Protein AF-A0A7J4FI55-F1 (afdb_monomer)

Structure (mmCIF, N/CA/C/O backbone):
data_AF-A0A7J4FI55-F1
#
_entry.id   AF-A0A7J4FI55-F1
#
loop_
_atom_site.group_PDB
_atom_site.id
_atom_site.type_symbol
_atom_site.label_atom_id
_atom_site.label_alt_id
_atom_site.label_comp_id
_atom_site.label_asym_id
_atom_site.label_entity_id
_atom_site.label_seq_id
_atom_site.pdbx_PDB_ins_code
_atom_site.Cartn_x
_atom_site.Cartn_y
_atom_site.Cartn_z
_atom_site.occupancy
_atom_site.B_iso_or_equiv
_atom_site.auth_seq_id
_atom_site.auth_comp_id
_atom_site.auth_asym_id
_atom_site.auth_atom_id
_atom_site.pdbx_PDB_model_num
ATOM 1 N N . MET A 1 1 ? -11.879 9.820 8.203 1.00 78.50 1 MET A N 1
ATOM 2 C CA . MET A 1 1 ? -11.618 9.309 6.841 1.00 78.50 1 MET A CA 1
ATOM 3 C C . MET A 1 1 ? -10.409 10.033 6.282 1.00 78.50 1 MET A C 1
ATOM 5 O O . MET A 1 1 ? -10.436 11.257 6.223 1.00 78.50 1 MET A O 1
ATOM 9 N N . VAL A 1 2 ? -9.344 9.302 5.951 1.00 95.56 2 VAL A N 1
ATOM 10 C CA . VAL A 1 2 ? -8.096 9.878 5.426 1.00 95.56 2 VAL A CA 1
ATOM 11 C C . VAL A 1 2 ? -7.787 9.331 4.034 1.00 95.56 2 VAL A C 1
ATOM 13 O O . VAL A 1 2 ? -8.219 8.235 3.674 1.00 95.56 2 VAL A O 1
ATOM 16 N N . ASN A 1 3 ? -7.047 10.109 3.246 1.00 97.12 3 ASN A N 1
ATOM 17 C CA . ASN A 1 3 ? -6.539 9.693 1.942 1.00 97.12 3 ASN A CA 1
ATOM 18 C C . ASN A 1 3 ? -5.060 9.331 2.090 1.00 97.12 3 ASN A C 1
ATOM 20 O O . ASN A 1 3 ? -4.257 10.176 2.483 1.00 97.12 3 ASN A O 1
ATOM 24 N N . ILE A 1 4 ? -4.70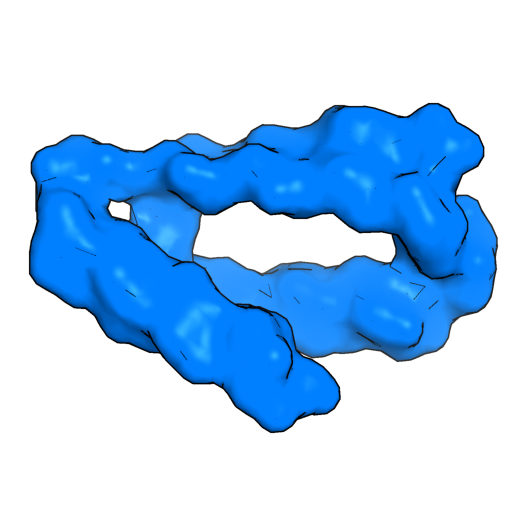2 8.092 1.766 1.00 97.25 4 ILE A N 1
ATOM 25 C CA . ILE A 1 4 ? -3.344 7.556 1.890 1.00 97.25 4 ILE A CA 1
ATOM 26 C C . ILE A 1 4 ? -2.841 7.229 0.486 1.00 97.25 4 ILE A C 1
ATOM 28 O O . ILE A 1 4 ? -3.496 6.496 -0.248 1.00 97.25 4 ILE A O 1
ATOM 32 N N . SER A 1 5 ? -1.688 7.771 0.093 1.00 97.69 5 SER A N 1
ATOM 33 C CA . SER A 1 5 ? -1.078 7.497 -1.217 1.00 97.69 5 SER A CA 1
ATOM 34 C C . SER A 1 5 ? 0.250 6.773 -1.048 1.00 97.69 5 SER A C 1
ATOM 36 O O . SER A 1 5 ? 1.111 7.233 -0.302 1.00 97.69 5 SER A O 1
ATOM 38 N N . ILE A 1 6 ? 0.421 5.657 -1.754 1.00 97.25 6 ILE A N 1
ATOM 39 C CA . ILE A 1 6 ? 1.652 4.861 -1.753 1.00 97.25 6 ILE A CA 1
ATOM 40 C C . ILE A 1 6 ? 2.324 5.038 -3.115 1.00 97.25 6 ILE A C 1
ATOM 42 O O . ILE A 1 6 ? 1.823 4.543 -4.125 1.00 97.25 6 ILE A O 1
ATOM 46 N N . ILE A 1 7 ? 3.451 5.751 -3.137 1.00 97.94 7 ILE A N 1
ATOM 47 C CA . ILE A 1 7 ? 4.280 5.956 -4.332 1.00 97.94 7 ILE A CA 1
ATOM 48 C C . ILE A 1 7 ? 5.368 4.880 -4.356 1.00 97.94 7 ILE A C 1
ATOM 50 O O . ILE A 1 7 ? 6.061 4.682 -3.360 1.00 97.94 7 ILE A O 1
ATOM 54 N N . GLY A 1 8 ? 5.511 4.176 -5.481 1.00 97.44 8 GLY A N 1
ATOM 55 C CA . GLY A 1 8 ? 6.355 2.978 -5.565 1.00 97.44 8 GLY A CA 1
ATOM 56 C C . GLY A 1 8 ? 5.652 1.720 -5.039 1.00 97.44 8 GLY A C 1
ATOM 57 O O . GLY A 1 8 ? 6.289 0.823 -4.479 1.00 97.44 8 GLY A O 1
ATOM 58 N N . ALA A 1 9 ? 4.325 1.659 -5.190 1.00 97.75 9 ALA A N 1
ATOM 59 C CA . ALA A 1 9 ? 3.478 0.579 -4.692 1.00 97.75 9 ALA A CA 1
ATOM 60 C C . ALA A 1 9 ? 3.738 -0.782 -5.359 1.00 97.75 9 ALA A C 1
ATOM 62 O O . ALA A 1 9 ? 3.245 -1.795 -4.884 1.00 97.75 9 ALA A O 1
ATOM 63 N N . GLY A 1 10 ? 4.529 -0.851 -6.429 1.00 97.00 10 GLY A N 1
ATOM 64 C CA . GLY A 1 10 ? 4.955 -2.104 -7.046 1.00 97.00 10 GLY A CA 1
ATOM 65 C C . GLY A 1 10 ? 5.928 -2.909 -6.177 1.00 97.00 10 GLY A C 1
ATOM 66 O O . GLY A 1 10 ? 6.300 -4.032 -6.538 1.00 97.00 10 GLY A O 1
ATOM 67 N N . SER A 1 11 ? 6.3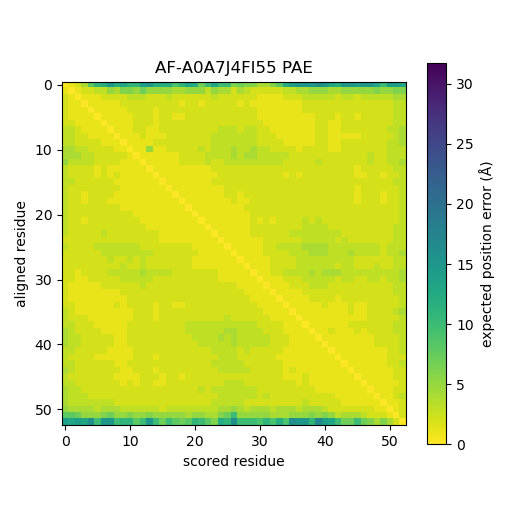95 -2.366 -5.047 1.00 96.88 11 SER A N 1
ATOM 68 C CA . SER A 1 11 ? 7.135 -3.111 -4.022 1.00 96.88 11 SER A CA 1
ATOM 69 C C . SER A 1 11 ? 6.197 -4.053 -3.255 1.00 96.88 11 SER A C 1
ATOM 71 O O . SER A 1 11 ? 5.814 -3.786 -2.120 1.00 96.88 11 SER A O 1
ATOM 73 N N . VAL A 1 12 ? 5.819 -5.173 -3.885 1.00 93.75 12 VAL A N 1
ATOM 74 C CA . VAL A 1 12 ? 4.763 -6.093 -3.413 1.00 93.75 12 VAL A CA 1
ATOM 75 C C . VAL A 1 12 ? 4.908 -6.462 -1.934 1.00 93.75 12 VAL A C 1
ATOM 77 O O . VAL A 1 12 ? 3.951 -6.350 -1.172 1.00 93.75 12 VAL A O 1
ATOM 80 N N . ALA A 1 13 ? 6.110 -6.860 -1.505 1.00 94.94 13 ALA A N 1
ATOM 81 C CA . ALA A 1 13 ? 6.354 -7.290 -0.129 1.00 94.94 13 ALA A CA 1
ATOM 82 C C . ALA A 1 13 ? 6.159 -6.162 0.897 1.00 94.94 13 ALA A C 1
ATOM 84 O O . ALA A 1 13 ? 5.678 -6.417 1.999 1.00 94.94 13 ALA A O 1
ATOM 85 N N . PHE A 1 14 ? 6.530 -4.928 0.548 1.00 96.81 14 PHE A N 1
ATOM 86 C CA . PHE A 1 14 ? 6.322 -3.762 1.402 1.00 96.81 14 PHE A CA 1
ATOM 87 C C . PHE A 1 14 ? 4.852 -3.336 1.386 1.00 96.81 14 PHE A C 1
ATOM 89 O O . PHE A 1 14 ? 4.224 -3.241 2.438 1.00 96.81 14 PHE A O 1
ATOM 96 N N . SER A 1 15 ? 4.288 -3.140 0.194 1.00 96.81 15 SER A N 1
ATOM 97 C CA . SER A 1 15 ? 2.939 -2.607 0.025 1.00 96.81 15 SER A CA 1
ATOM 98 C C . SER A 1 15 ? 1.877 -3.519 0.625 1.00 96.81 15 SER A C 1
ATOM 100 O O . SER A 1 15 ? 0.994 -3.019 1.308 1.00 96.81 15 SER A O 1
ATOM 102 N N . MET A 1 16 ? 1.984 -4.843 0.470 1.00 96.25 16 MET A N 1
ATOM 103 C CA . MET A 1 16 ? 1.016 -5.767 1.076 1.00 96.25 16 MET A CA 1
ATOM 104 C C . MET A 1 16 ? 1.076 -5.770 2.606 1.00 96.25 16 MET A C 1
ATOM 106 O O . MET A 1 16 ? 0.032 -5.823 3.251 1.00 96.25 16 MET A O 1
ATOM 110 N N . LYS A 1 17 ? 2.276 -5.677 3.200 1.00 96.56 17 LYS A N 1
ATOM 111 C CA . LYS A 1 17 ? 2.417 -5.555 4.661 1.00 96.56 17 LYS A CA 1
ATOM 112 C C . LYS A 1 17 ? 1.795 -4.255 5.158 1.00 96.56 17 LYS A C 1
ATOM 114 O O . LYS A 1 17 ? 0.996 -4.281 6.082 1.00 96.56 17 LYS A O 1
ATOM 119 N N . PHE A 1 18 ? 2.096 -3.149 4.482 1.00 96.44 18 PHE A N 1
ATOM 120 C CA . PHE A 1 18 ? 1.561 -1.844 4.847 1.00 96.44 18 PHE A CA 1
ATOM 121 C C . PHE A 1 18 ? 0.033 -1.792 4.716 1.00 96.44 18 PHE A C 1
ATOM 123 O O . PHE A 1 18 ? -0.644 -1.355 5.637 1.00 96.44 18 PHE A O 1
ATOM 130 N N . ILE A 1 19 ? -0.528 -2.302 3.615 1.00 95.69 19 ILE A N 1
ATOM 131 C CA . ILE A 1 19 ? -1.983 -2.379 3.418 1.00 95.69 19 ILE A CA 1
ATOM 132 C C . ILE A 1 19 ? -2.635 -3.238 4.510 1.00 95.69 19 ILE A C 1
ATOM 134 O O . ILE A 1 19 ? -3.641 -2.821 5.078 1.00 95.69 19 ILE A O 1
ATOM 138 N N . ARG A 1 20 ? -2.046 -4.390 4.863 1.00 95.75 20 ARG A N 1
ATOM 139 C CA . ARG A 1 20 ? -2.540 -5.230 5.965 1.00 95.75 20 ARG A CA 1
ATOM 140 C C . ARG A 1 20 ? -2.603 -4.451 7.279 1.00 95.75 20 ARG A C 1
ATOM 142 O O . ARG A 1 20 ? -3.620 -4.527 7.964 1.00 95.75 20 ARG A O 1
ATOM 149 N N . ASP A 1 21 ? -1.546 -3.715 7.614 1.00 96.69 21 ASP A N 1
ATOM 150 C CA . ASP A 1 21 ? -1.484 -2.929 8.850 1.00 96.69 21 ASP A CA 1
ATOM 151 C C . ASP A 1 21 ? -2.572 -1.837 8.871 1.00 96.69 21 ASP A C 1
ATOM 153 O O . ASP A 1 21 ? -3.219 -1.626 9.899 1.00 96.69 21 ASP A O 1
ATOM 157 N N . LEU A 1 22 ? -2.855 -1.205 7.723 1.00 95.62 22 LEU A N 1
ATOM 158 C CA . LEU A 1 22 ? -3.967 -0.255 7.584 1.00 95.62 22 LEU A CA 1
ATOM 159 C C . LEU A 1 22 ? -5.334 -0.922 7.812 1.00 95.62 22 LEU A C 1
ATOM 161 O O . LEU A 1 22 ? -6.175 -0.359 8.510 1.00 95.62 22 LEU A O 1
ATOM 165 N N . CYS A 1 23 ? -5.556 -2.119 7.262 1.00 94.00 23 CYS A N 1
ATOM 166 C CA . CYS A 1 23 ? -6.819 -2.851 7.402 1.00 94.00 23 CYS A CA 1
ATOM 167 C C . CYS A 1 23 ? -7.108 -3.281 8.849 1.00 94.00 23 CYS A C 1
ATOM 169 O O . CYS A 1 23 ? -8.267 -3.296 9.256 1.00 94.00 23 CYS A O 1
ATOM 171 N N . VAL A 1 24 ? -6.082 -3.607 9.641 1.00 96.31 24 VAL A N 1
ATOM 172 C CA . VAL A 1 24 ? -6.258 -4.013 11.052 1.00 96.31 24 VAL A CA 1
ATOM 173 C C . VAL A 1 24 ? -6.232 -2.840 12.040 1.00 96.31 24 VAL A C 1
ATOM 175 O O . VAL A 1 24 ? -6.400 -3.049 13.238 1.00 96.31 24 VAL A O 1
ATOM 178 N N . THR A 1 25 ? -6.043 -1.607 11.563 1.00 97.19 25 THR A N 1
ATOM 179 C CA . THR A 1 25 ? -6.043 -0.401 12.402 1.00 97.19 25 THR A CA 1
ATOM 180 C C . THR A 1 25 ? -7.418 0.268 12.362 1.00 97.19 25 THR A C 1
ATOM 182 O O . THR A 1 25 ? -7.729 0.998 11.422 1.00 97.19 25 THR A O 1
ATOM 185 N N . GLU A 1 26 ? -8.239 0.058 13.397 1.00 97.12 26 GLU A N 1
ATOM 186 C CA . GLU A 1 26 ? -9.647 0.506 13.444 1.00 97.12 26 GLU A CA 1
ATOM 187 C C . GLU A 1 26 ? -9.839 2.007 13.186 1.00 97.12 26 GLU A C 1
ATOM 189 O O . GLU A 1 26 ? -10.752 2.417 12.470 1.00 97.12 26 GLU A O 1
ATOM 194 N N . SER A 1 27 ? -8.941 2.848 13.705 1.00 97.25 27 SER A N 1
ATOM 195 C CA . SER A 1 27 ? -9.002 4.304 13.510 1.00 97.25 27 SER A CA 1
ATOM 196 C C . SER A 1 27 ? -8.806 4.746 12.052 1.00 97.25 27 SER A C 1
ATOM 198 O O . SER A 1 27 ? -9.106 5.893 11.712 1.00 97.25 27 SER A O 1
ATOM 200 N N . LEU A 1 28 ? -8.322 3.850 11.185 1.00 96.50 28 LEU A N 1
ATOM 201 C CA . LEU A 1 28 ? -8.082 4.085 9.761 1.00 96.50 28 LEU A CA 1
ATOM 202 C C . LEU A 1 28 ?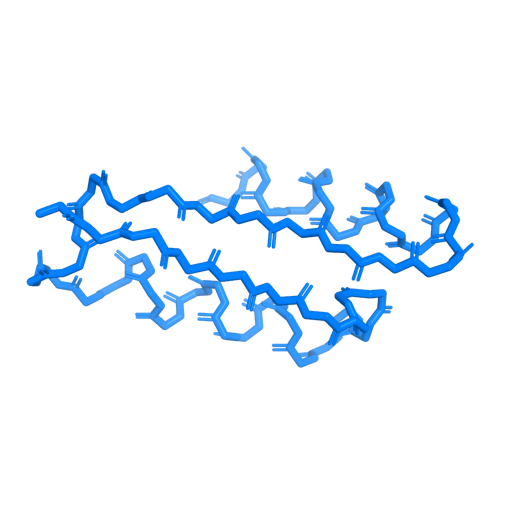 -9.118 3.410 8.858 1.00 96.50 28 LEU A C 1
ATOM 204 O O . LEU A 1 28 ? -9.019 3.518 7.631 1.00 96.50 28 LEU A O 1
ATOM 208 N N . TRP A 1 29 ? -10.133 2.754 9.414 1.00 96.00 29 TRP A N 1
ATOM 209 C CA . TRP A 1 29 ? -11.187 2.147 8.612 1.00 96.00 29 TRP A CA 1
ATOM 210 C C . TRP A 1 29 ? -11.939 3.179 7.761 1.00 96.00 29 TRP A C 1
ATOM 212 O O . TRP A 1 29 ? -12.116 4.342 8.131 1.00 96.00 29 TRP A O 1
ATOM 222 N N . GLY A 1 30 ? -12.340 2.752 6.560 1.00 94.69 30 GLY A N 1
ATOM 223 C CA . GLY A 1 30 ? -12.966 3.618 5.558 1.00 94.69 30 GLY A CA 1
ATOM 224 C C . GLY A 1 30 ? -12.010 4.601 4.869 1.00 94.69 30 GLY A C 1
ATOM 225 O O . GLY A 1 30 ? -12.461 5.452 4.106 1.00 94.69 30 GLY A O 1
ATOM 226 N N . SER A 1 31 ? -10.699 4.519 5.119 1.00 96.12 31 SER A N 1
ATOM 227 C CA . SER A 1 31 ? -9.708 5.329 4.401 1.00 96.12 31 SER A CA 1
ATOM 228 C C . SER A 1 31 ? -9.623 4.954 2.924 1.00 96.12 31 SER A C 1
ATOM 230 O O . SER A 1 31 ? -9.809 3.799 2.541 1.00 96.12 31 SER A O 1
ATOM 232 N N . LYS A 1 32 ? -9.279 5.934 2.086 1.00 96.06 32 LYS A N 1
ATOM 233 C CA . LYS A 1 32 ? -9.031 5.711 0.660 1.00 96.06 32 LYS A CA 1
ATOM 234 C C . LYS A 1 32 ? -7.537 5.522 0.429 1.00 96.06 32 LYS A C 1
ATOM 236 O O . LYS A 1 32 ? -6.753 6.416 0.743 1.00 96.06 32 LYS A O 1
ATOM 241 N N . ILE A 1 33 ? -7.154 4.388 -0.152 1.00 96.00 33 ILE A N 1
ATOM 242 C CA . ILE A 1 33 ? -5.761 4.074 -0.483 1.00 96.00 33 ILE A CA 1
ATOM 243 C C . ILE A 1 33 ? -5.561 4.225 -1.995 1.00 96.00 33 ILE A C 1
ATOM 245 O O . ILE A 1 33 ? -6.262 3.598 -2.786 1.00 96.00 33 ILE A O 1
ATOM 249 N N . MET A 1 34 ? -4.610 5.064 -2.399 1.00 97.06 34 MET A N 1
ATOM 250 C CA . MET A 1 34 ? -4.199 5.266 -3.790 1.00 97.06 34 MET A CA 1
ATOM 251 C C . MET A 1 34 ? -2.843 4.596 -4.011 1.00 97.06 34 MET A C 1
ATOM 253 O O . MET A 1 34 ? -1.861 4.937 -3.351 1.00 97.06 34 MET A O 1
ATOM 257 N N . LEU A 1 35 ? -2.785 3.646 -4.944 1.00 97.56 35 LEU A N 1
ATOM 258 C CA . LEU A 1 35 ? -1.556 2.947 -5.313 1.00 97.56 35 LEU A CA 1
ATOM 259 C C . LEU A 1 35 ? -0.979 3.563 -6.588 1.00 97.56 35 LEU A C 1
ATOM 261 O O . LEU A 1 35 ? -1.685 3.692 -7.588 1.00 97.56 35 LEU A O 1
ATOM 265 N N . MET A 1 36 ? 0.304 3.918 -6.561 1.00 98.00 36 MET A N 1
ATOM 266 C CA . MET A 1 36 ? 1.023 4.452 -7.715 1.00 98.00 36 MET A CA 1
ATOM 267 C C . MET A 1 36 ? 2.344 3.710 -7.900 1.00 98.00 36 MET A C 1
ATOM 269 O O . MET A 1 36 ? 3.120 3.552 -6.960 1.00 98.00 36 MET A O 1
ATOM 273 N N . ASP A 1 37 ? 2.618 3.282 -9.128 1.00 98.25 37 ASP A N 1
ATOM 274 C CA . ASP A 1 37 ? 3.928 2.799 -9.554 1.00 98.25 37 ASP A CA 1
ATOM 275 C C . ASP A 1 37 ? 4.114 3.105 -11.045 1.00 98.25 37 ASP A C 1
ATOM 277 O O . ASP A 1 37 ? 3.136 3.213 -11.788 1.00 98.25 37 ASP A O 1
ATOM 281 N N . ILE A 1 38 ? 5.363 3.235 -11.489 1.00 98.25 38 ILE A N 1
ATOM 282 C CA . ILE A 1 38 ? 5.685 3.400 -12.913 1.00 98.25 38 ILE A CA 1
ATOM 283 C C . ILE A 1 38 ? 5.485 2.093 -13.695 1.00 98.25 38 ILE A C 1
ATOM 285 O O . ILE A 1 38 ? 5.241 2.118 -14.900 1.00 98.25 38 ILE A O 1
ATOM 289 N N . SER A 1 39 ? 5.576 0.943 -13.022 1.00 98.25 39 SER A N 1
ATOM 290 C CA . SER A 1 39 ? 5.367 -0.373 -13.614 1.00 98.25 39 SER A CA 1
ATOM 291 C C . SER A 1 39 ? 3.916 -0.813 -13.440 1.00 98.25 39 SER A C 1
ATOM 293 O O . SER A 1 39 ? 3.490 -1.214 -12.355 1.00 98.25 39 SER A O 1
ATOM 295 N N . LYS A 1 40 ? 3.163 -0.794 -14.5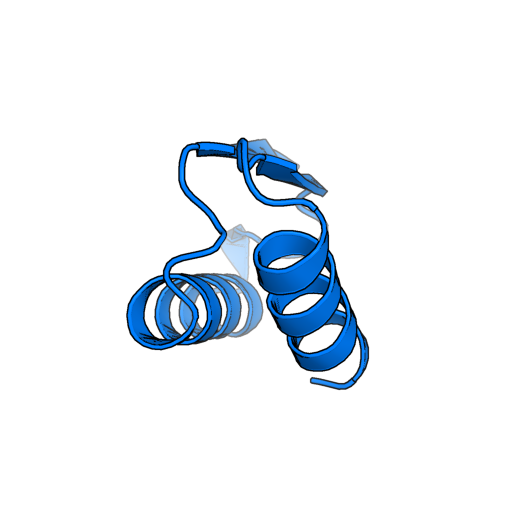44 1.00 97.81 40 LYS A N 1
ATOM 296 C CA . LYS A 1 40 ? 1.757 -1.218 -14.572 1.00 97.81 40 LYS A CA 1
ATOM 297 C C . LYS A 1 40 ? 1.571 -2.672 -14.127 1.00 97.81 40 LYS A C 1
ATOM 299 O O . LYS A 1 40 ? 0.642 -2.956 -13.380 1.00 97.81 40 LYS A O 1
ATOM 304 N N . ASP A 1 41 ? 2.461 -3.577 -14.529 1.00 97.88 41 ASP A N 1
ATOM 305 C CA . ASP A 1 41 ? 2.353 -5.001 -14.181 1.00 97.88 41 ASP A CA 1
ATOM 306 C C . ASP A 1 41 ? 2.531 -5.235 -12.679 1.00 97.88 41 ASP A C 1
ATOM 308 O O . ASP A 1 41 ? 1.737 -5.942 -12.053 1.00 97.88 41 ASP A O 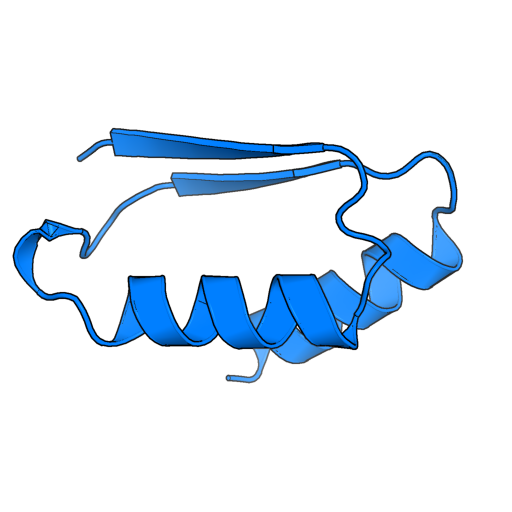1
ATOM 312 N N . ARG A 1 42 ? 3.523 -4.572 -12.070 1.00 97.62 42 ARG A N 1
ATOM 313 C CA . ARG A 1 42 ? 3.735 -4.628 -10.617 1.00 97.62 42 ARG A CA 1
ATOM 314 C C . ARG A 1 42 ? 2.568 -4.000 -9.863 1.00 97.62 42 ARG A C 1
ATOM 316 O O . ARG A 1 42 ? 2.113 -4.564 -8.870 1.00 97.62 42 ARG A O 1
ATOM 323 N N . LEU A 1 43 ? 2.058 -2.868 -10.348 1.00 97.94 43 LEU A N 1
ATOM 324 C CA . LEU A 1 43 ? 0.904 -2.196 -9.754 1.00 97.94 43 LEU A CA 1
ATOM 325 C C . LEU A 1 43 ? -0.352 -3.077 -9.796 1.00 97.94 43 LEU A C 1
ATOM 327 O O . LEU A 1 43 ? -1.036 -3.215 -8.784 1.00 97.94 43 LEU A O 1
ATOM 331 N N . ASN A 1 44 ? -0.616 -3.727 -10.932 1.00 97.12 44 ASN A N 1
ATOM 332 C CA . ASN A 1 44 ? -1.731 -4.662 -11.092 1.00 97.12 44 A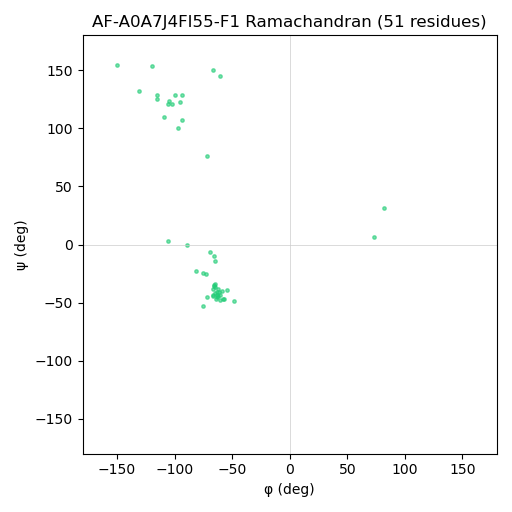SN A CA 1
ATOM 333 C C . ASN A 1 44 ? -1.610 -5.852 -10.135 1.00 97.12 44 ASN A C 1
ATOM 335 O O . ASN A 1 44 ? -2.608 -6.272 -9.552 1.00 97.12 44 ASN A O 1
ATOM 339 N N . MET A 1 45 ? -0.398 -6.386 -9.944 1.00 96.38 45 MET A N 1
ATOM 340 C CA . MET A 1 45 ? -0.163 -7.477 -8.998 1.00 96.38 45 MET A CA 1
ATOM 341 C C . MET A 1 45 ? -0.535 -7.065 -7.568 1.00 96.38 45 MET A C 1
ATOM 343 O O . MET A 1 45 ? -1.272 -7.792 -6.903 1.00 96.38 45 MET A O 1
ATOM 347 N N . VAL A 1 46 ? -0.084 -5.892 -7.111 1.00 96.88 46 VAL A N 1
ATOM 348 C CA . VAL A 1 46 ? -0.413 -5.394 -5.765 1.00 96.88 46 VAL A CA 1
ATOM 349 C C . VAL A 1 46 ? -1.894 -5.077 -5.629 1.00 96.88 46 VAL A C 1
ATOM 351 O O . VAL A 1 46 ? -2.501 -5.501 -4.653 1.00 96.88 46 VAL A O 1
ATOM 354 N N . HIS A 1 47 ? -2.501 -4.413 -6.613 1.00 96.44 47 HIS A N 1
ATOM 355 C CA . HIS A 1 47 ? -3.934 -4.120 -6.595 1.00 96.44 47 HIS A CA 1
ATOM 356 C C . HIS A 1 47 ?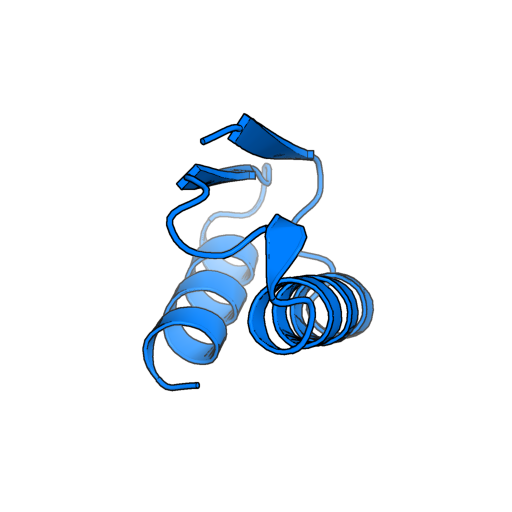 -4.780 -5.401 -6.485 1.00 96.44 47 HIS A C 1
ATOM 358 O O . HIS A 1 47 ? -5.667 -5.490 -5.641 1.00 96.44 47 HIS A O 1
ATOM 364 N N . ASN A 1 48 ? -4.476 -6.422 -7.291 1.00 95.81 48 ASN A N 1
ATOM 365 C CA . ASN A 1 48 ? -5.209 -7.690 -7.282 1.00 95.81 48 ASN A CA 1
ATOM 366 C C . ASN A 1 48 ? -5.047 -8.475 -5.975 1.00 95.81 48 ASN A C 1
ATOM 368 O O . ASN A 1 48 ? -5.977 -9.165 -5.558 1.00 95.81 48 ASN A O 1
ATOM 372 N N . LEU A 1 49 ? -3.870 -8.403 -5.348 1.00 94.50 49 LEU A N 1
ATOM 373 C CA . LEU A 1 49 ? -3.634 -9.014 -4.042 1.00 94.50 49 LEU A CA 1
ATOM 374 C C . LEU A 1 49 ? -4.356 -8.244 -2.934 1.00 94.50 49 LEU A C 1
ATOM 376 O O . LEU A 1 49 ? -5.018 -8.869 -2.116 1.00 94.50 49 LEU A O 1
ATOM 380 N N . ALA A 1 50 ? -4.275 -6.914 -2.941 1.00 93.56 50 ALA A N 1
ATOM 381 C CA . ALA A 1 50 ? -4.910 -6.051 -1.952 1.00 93.56 50 ALA A CA 1
ATOM 382 C C . ALA A 1 50 ? -6.443 -6.108 -2.003 1.00 93.56 50 ALA A C 1
ATOM 384 O O . ALA A 1 50 ? -7.074 -6.051 -0.961 1.00 93.56 50 ALA A O 1
ATOM 385 N N . PHE A 1 51 ? -7.047 -6.242 -3.189 1.00 90.44 51 PHE A N 1
ATOM 386 C CA . PHE A 1 51 ? -8.508 -6.309 -3.333 1.00 90.44 51 PHE A CA 1
ATOM 387 C C . PHE A 1 51 ? -9.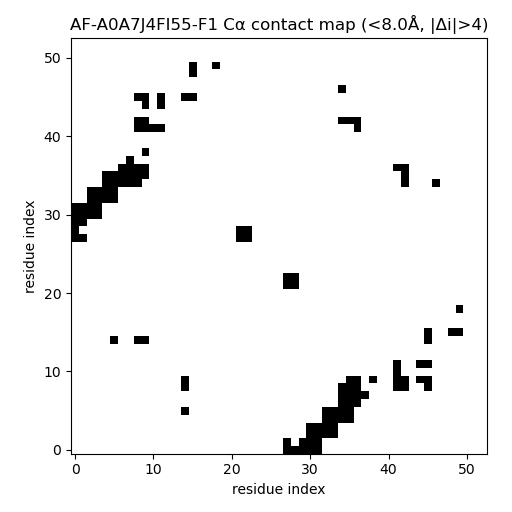104 -7.663 -2.916 1.00 90.44 51 PHE A C 1
ATOM 389 O O . PHE A 1 51 ? -10.286 -7.751 -2.602 1.00 90.44 51 PHE A O 1
ATOM 396 N N . ARG A 1 52 ? -8.308 -8.739 -2.961 1.00 88.31 52 ARG A N 1
ATOM 397 C CA . ARG A 1 52 ? -8.732 -10.071 -2.497 1.00 88.31 52 ARG A CA 1
ATOM 398 C C . ARG A 1 52 ? -8.617 -10.247 -0.986 1.00 88.31 52 ARG A C 1
ATOM 400 O O . ARG A 1 52 ? -9.218 -11.184 -0.467 1.00 88.31 52 ARG A O 1
ATOM 407 N N . TYR A 1 53 ? -7.761 -9.451 -0.355 1.00 73.94 53 TYR A N 1
ATOM 408 C CA . TYR A 1 53 ? -7.428 -9.532 1.063 1.00 73.94 53 TYR A CA 1
ATOM 409 C C . TYR A 1 53 ? -8.505 -8.857 1.911 1.00 73.94 53 TYR A C 1
ATOM 411 O O . TYR A 1 53 ? -8.767 -9.377 3.017 1.00 73.94 53 TYR A O 1
#

Solvent-accessible surface area (backbone atoms only — not comparable to full-atom values): 3124 Å² total; per-residue (Å²): 121,51,82,46,75,38,79,59,30,41,44,46,78,58,41,54,53,52,52,51,54,47,74,73,34,76,94,49,57,85,42,49,77,45,80,37,43,94,48,63,70,41,31,50,53,35,51,58,52,61,75,74,105

Radius of gyration: 10.62 Å; Cα contacts (8 Å, |Δi|>4): 66; chains: 1; bounding box: 20×20×28 Å

pLDDT: mean 95.56, std 4.25, range [73.94, 98.25]

Secondary structure (DSSP, 8-state):
--EEEEETTT-HHHHHHHHHHHHT-GGGTT-EEEEE-S-HHHHHHHHHHHHH-

Nearest PDB structures (foldseek):
  3don-assembly1_A  TM=3.214E-01  e=3.281E+00  St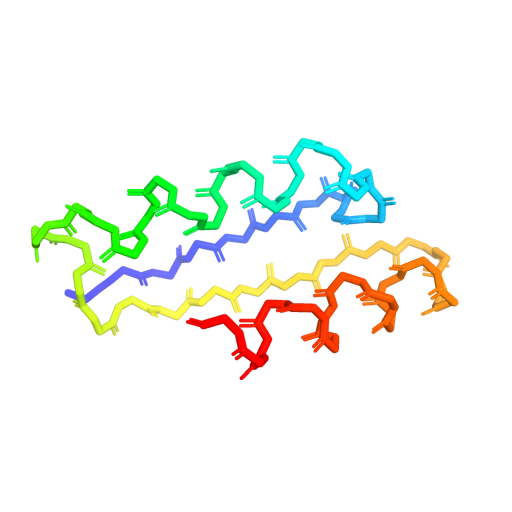aphylococcus epidermidis RP62A

Foldseek 3Di:
DEEAEDEQCLPQVVNVVVLVVLVPDPVNPPYHYHYDYPDPVSSVVNVVVSVVD

Sequence (53 aa):
MVNISIIGAGSVAFSMKFIRDLCVTESLWGSKIMLMDISKDRLNMVHNLAFRY

Mean predicted aligned error: 2.31 Å